Protein AF-A0A9W9ULZ2-F1 (afdb_monomer_lite)

Radius of gyration: 22.16 Å; chains: 1; bounding box: 57×26×54 Å

Structure (mmCIF, N/CA/C/O backbone):
data_AF-A0A9W9ULZ2-F1
#
_entry.id   AF-A0A9W9ULZ2-F1
#
loop_
_atom_site.group_PDB
_atom_site.id
_atom_site.type_symbol
_atom_site.label_atom_id
_atom_site.label_alt_id
_atom_site.label_comp_id
_atom_site.label_asym_id
_atom_sit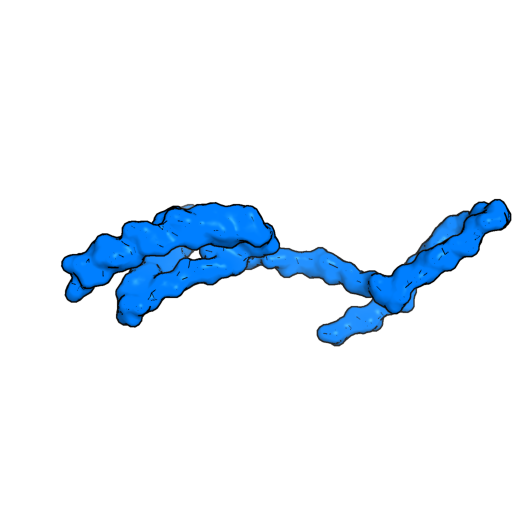e.label_entity_id
_atom_site.label_seq_id
_atom_site.pdbx_PDB_ins_code
_atom_site.Cartn_x
_atom_site.Cartn_y
_atom_site.Cartn_z
_atom_site.occupancy
_atom_site.B_iso_or_equiv
_atom_site.auth_seq_id
_atom_site.auth_comp_id
_atom_site.auth_asym_id
_atom_site.auth_atom_id
_atom_site.pdbx_PDB_model_num
ATOM 1 N N . MET A 1 1 ? 17.034 -16.982 -10.108 1.00 37.31 1 MET A N 1
ATOM 2 C CA . MET A 1 1 ? 18.348 -17.046 -10.782 1.00 37.31 1 MET A CA 1
ATOM 3 C C . MET A 1 1 ? 18.136 -17.557 -12.196 1.00 37.31 1 MET A C 1
ATOM 5 O O . MET A 1 1 ? 17.656 -18.667 -12.349 1.00 37.31 1 MET A O 1
ATOM 9 N N . SER A 1 2 ? 18.437 -16.745 -13.207 1.00 37.28 2 SER A N 1
ATOM 10 C CA . SER A 1 2 ? 18.629 -17.203 -14.587 1.00 37.28 2 SER A CA 1
ATOM 11 C C . SER A 1 2 ? 19.610 -16.240 -15.243 1.00 37.28 2 SER A C 1
ATOM 13 O O . SER A 1 2 ? 19.290 -15.074 -15.463 1.00 37.28 2 SER A O 1
ATOM 15 N N . VAL A 1 3 ? 20.831 -16.713 -15.468 1.00 43.28 3 VAL A N 1
ATOM 16 C CA . VAL A 1 3 ? 21.875 -16.000 -16.204 1.00 43.28 3 VAL A CA 1
ATOM 17 C C . VAL A 1 3 ? 21.588 -16.143 -17.694 1.00 43.28 3 VAL A C 1
ATOM 19 O O . VAL A 1 3 ? 21.568 -17.251 -18.217 1.00 43.28 3 VAL A O 1
ATOM 22 N N . ASN A 1 4 ? 21.354 -15.030 -18.387 1.00 41.75 4 ASN A N 1
ATOM 23 C CA . ASN A 1 4 ? 21.396 -15.000 -19.846 1.00 41.75 4 ASN A CA 1
ATOM 24 C C . ASN A 1 4 ? 22.335 -13.867 -20.265 1.00 41.75 4 ASN A C 1
ATOM 26 O O . ASN A 1 4 ? 21.932 -12.734 -20.524 1.00 41.75 4 ASN A O 1
ATOM 30 N N . ALA A 1 5 ? 23.629 -14.172 -20.212 1.00 53.62 5 ALA A N 1
ATOM 31 C CA . ALA A 1 5 ? 24.694 -13.296 -20.662 1.00 53.62 5 ALA A CA 1
ATOM 32 C C . ALA A 1 5 ? 24.805 -13.412 -22.188 1.00 53.62 5 ALA A C 1
ATOM 34 O O . ALA A 1 5 ? 25.376 -14.375 -22.692 1.00 53.62 5 ALA A O 1
ATOM 35 N N . GLY A 1 6 ? 24.260 -12.458 -22.949 1.00 54.44 6 GLY A N 1
ATOM 36 C CA . GLY A 1 6 ? 24.506 -12.475 -24.391 1.00 54.44 6 GLY A CA 1
ATOM 37 C C . GLY A 1 6 ? 23.664 -11.551 -25.260 1.00 54.44 6 GLY A C 1
ATOM 38 O O . GLY A 1 6 ? 22.757 -12.009 -25.949 1.00 54.44 6 GLY A O 1
ATOM 39 N N . ARG A 1 7 ? 24.063 -10.279 -25.383 1.00 51.69 7 ARG A N 1
ATOM 40 C CA . ARG A 1 7 ? 23.999 -9.587 -26.684 1.00 51.69 7 ARG A CA 1
ATOM 41 C C . ARG A 1 7 ? 25.112 -8.539 -26.795 1.00 51.69 7 ARG A C 1
ATOM 43 O O . ARG A 1 7 ? 25.317 -7.744 -25.888 1.00 51.69 7 ARG A O 1
ATOM 50 N N . ARG A 1 8 ? 25.873 -8.635 -27.892 1.00 56.09 8 ARG A N 1
ATOM 51 C CA . ARG A 1 8 ? 27.191 -8.015 -28.134 1.00 56.09 8 ARG A CA 1
ATOM 52 C C . ARG A 1 8 ? 27.106 -6.490 -28.356 1.00 56.09 8 ARG A C 1
ATOM 54 O O . ARG A 1 8 ? 26.142 -6.051 -28.986 1.00 56.09 8 ARG A O 1
ATOM 61 N N . PRO A 1 9 ? 28.121 -5.695 -27.960 1.00 52.94 9 PRO A N 1
ATOM 62 C CA . PRO A 1 9 ? 28.244 -4.297 -28.371 1.00 52.94 9 PRO A CA 1
ATOM 63 C C . PRO A 1 9 ? 28.574 -4.178 -29.867 1.00 52.94 9 PRO A C 1
ATOM 65 O O . PRO A 1 9 ? 29.341 -4.969 -30.418 1.00 52.94 9 PRO A O 1
ATOM 68 N N . ARG A 1 10 ? 27.982 -3.175 -30.520 1.00 55.97 10 ARG A N 1
ATOM 69 C CA . ARG A 1 10 ? 28.206 -2.799 -31.925 1.00 55.97 10 ARG A CA 1
ATOM 70 C C . ARG A 1 10 ? 29.516 -1.988 -32.021 1.00 55.97 10 ARG A C 1
ATOM 72 O O . ARG A 1 10 ? 29.686 -1.081 -31.222 1.00 55.97 10 ARG A O 1
ATOM 79 N N . SER A 1 11 ? 30.399 -2.373 -32.954 1.00 54.91 11 SER A N 1
ATOM 80 C CA . SER A 1 11 ? 31.711 -1.797 -33.353 1.00 54.91 11 SER A CA 1
ATOM 81 C C . SER A 1 11 ? 32.523 -1.009 -32.305 1.00 54.91 11 SER A C 1
ATOM 83 O O . SER A 1 11 ? 32.155 0.094 -31.911 1.00 54.91 11 SER A O 1
ATOM 85 N N . ALA A 1 12 ? 33.700 -1.529 -31.944 1.00 59.69 12 ALA A N 1
ATOM 86 C CA . ALA A 1 12 ? 34.664 -0.852 -31.078 1.00 59.69 12 ALA A CA 1
ATOM 87 C C . ALA A 1 12 ? 35.230 0.429 -31.725 1.00 59.69 12 ALA A C 1
ATOM 89 O O . ALA A 1 12 ? 35.711 0.395 -32.857 1.00 59.69 12 ALA A O 1
ATOM 90 N N . ILE A 1 13 ? 35.198 1.542 -30.987 1.00 65.69 13 ILE A N 1
ATOM 91 C CA . ILE A 1 13 ? 35.921 2.777 -31.320 1.00 65.69 13 ILE A CA 1
ATOM 92 C C . ILE A 1 13 ? 37.381 2.593 -30.861 1.00 65.69 13 ILE A C 1
ATOM 94 O O . ILE A 1 13 ? 37.590 2.254 -29.691 1.00 65.69 13 ILE A O 1
ATOM 98 N N . PRO A 1 14 ? 38.396 2.795 -31.724 1.00 58.53 14 PRO A N 1
ATOM 99 C CA . PRO A 1 14 ? 39.800 2.671 -31.332 1.00 58.53 14 PRO A CA 1
ATOM 100 C C . PRO A 1 14 ? 40.138 3.592 -30.151 1.00 58.53 14 PRO A C 1
ATOM 102 O O . PRO A 1 14 ? 39.818 4.776 -30.176 1.00 58.53 14 PRO A O 1
ATOM 105 N N . GLY A 1 15 ? 40.776 3.045 -29.114 1.00 65.56 15 GLY A N 1
ATOM 106 C CA . GLY A 1 15 ? 41.149 3.779 -27.896 1.00 65.56 15 GLY A CA 1
ATOM 107 C C . GLY A 1 15 ? 40.129 3.717 -26.751 1.00 65.56 15 GLY A C 1
ATOM 108 O O . GLY A 1 15 ? 40.451 4.130 -25.641 1.00 65.56 15 GLY A O 1
ATOM 109 N N . VAL A 1 16 ? 38.937 3.150 -26.970 1.00 65.75 16 VAL A N 1
ATOM 110 C CA . VAL A 1 16 ? 37.947 2.904 -25.909 1.00 65.75 16 VAL A CA 1
ATOM 111 C C . VAL A 1 16 ? 37.937 1.415 -25.588 1.00 65.75 16 VAL A C 1
ATOM 113 O O . VAL A 1 16 ? 37.462 0.612 -26.388 1.00 65.75 16 VAL A O 1
ATOM 116 N N . ILE A 1 17 ? 38.450 1.033 -24.416 1.00 67.88 17 ILE A N 1
ATOM 117 C CA . ILE A 1 17 ? 38.272 -0.326 -23.892 1.00 67.88 17 ILE A CA 1
ATOM 118 C C . ILE A 1 17 ? 36.808 -0.431 -23.448 1.00 67.88 17 ILE A C 1
ATOM 120 O O . ILE A 1 17 ? 36.426 0.258 -22.498 1.00 67.88 17 ILE A O 1
ATOM 124 N N . PRO A 1 18 ? 35.963 -1.252 -24.100 1.00 66.19 18 PRO A N 1
ATOM 125 C CA . PRO A 1 18 ? 34.600 -1.450 -23.638 1.00 66.19 18 PRO A CA 1
ATOM 126 C C . PRO A 1 18 ? 34.680 -2.093 -22.259 1.00 66.19 18 PRO A C 1
ATOM 128 O O . PRO A 1 18 ? 35.210 -3.193 -22.128 1.00 66.19 18 PRO A O 1
ATOM 131 N N . THR A 1 19 ? 34.196 -1.409 -21.228 1.00 72.81 19 THR A N 1
ATOM 132 C CA . THR A 1 19 ? 34.094 -1.982 -19.885 1.00 72.81 19 THR A CA 1
ATOM 133 C C . THR A 1 19 ? 32.994 -3.043 -19.941 1.00 72.81 19 THR A C 1
ATOM 135 O O . THR A 1 19 ? 31.830 -2.684 -20.135 1.00 72.81 19 THR A O 1
ATOM 138 N N . PRO A 1 20 ? 33.306 -4.350 -19.856 1.00 72.12 20 PRO A N 1
ATOM 139 C CA . PRO A 1 20 ? 32.257 -5.354 -19.892 1.00 72.12 20 PRO A CA 1
ATOM 140 C C . PRO A 1 20 ? 31.410 -5.213 -18.623 1.00 72.12 20 PRO A C 1
ATOM 142 O O . PRO A 1 20 ? 31.944 -5.166 -17.515 1.00 72.12 20 PRO A O 1
ATOM 145 N N . TRP A 1 21 ? 30.083 -5.146 -18.764 1.00 74.25 21 TRP A N 1
ATOM 146 C CA . TRP A 1 21 ? 29.189 -5.262 -17.612 1.00 74.25 21 TRP A CA 1
ATOM 147 C C . TRP A 1 21 ? 29.407 -6.632 -16.964 1.00 74.25 21 TRP A C 1
ATOM 149 O O . TRP A 1 21 ? 29.090 -7.654 -17.568 1.00 74.25 21 TRP A O 1
ATOM 159 N N . ALA A 1 22 ? 29.948 -6.653 -15.741 1.00 79.44 22 ALA A N 1
ATOM 160 C CA . ALA A 1 22 ? 30.231 -7.892 -15.011 1.00 79.44 22 ALA A CA 1
ATOM 161 C C . ALA A 1 22 ? 28.962 -8.731 -14.762 1.00 79.44 22 ALA A C 1
ATOM 163 O O . ALA A 1 22 ? 29.017 -9.957 -14.722 1.00 79.44 22 ALA A O 1
ATOM 164 N N . ALA A 1 23 ? 27.811 -8.068 -14.637 1.00 77.62 23 ALA A N 1
ATOM 165 C CA . ALA A 1 23 ? 26.498 -8.687 -14.617 1.00 77.62 23 ALA A CA 1
ATOM 166 C C . ALA A 1 23 ? 25.443 -7.674 -15.074 1.00 77.62 23 ALA A C 1
ATOM 168 O O . ALA A 1 23 ? 25.504 -6.493 -14.734 1.00 77.62 23 ALA A O 1
ATOM 169 N N . PHE A 1 24 ? 24.452 -8.150 -15.819 1.00 77.56 24 PHE A N 1
ATOM 170 C CA . PHE A 1 24 ? 23.237 -7.409 -16.128 1.00 77.56 24 PHE A CA 1
ATOM 171 C C . PHE A 1 24 ? 22.058 -8.372 -16.022 1.00 77.56 24 PHE A C 1
ATOM 173 O O . PHE A 1 24 ? 22.146 -9.519 -16.463 1.00 77.56 24 PHE A O 1
ATOM 180 N N . ALA A 1 25 ? 20.961 -7.912 -15.435 1.00 80.50 25 ALA A N 1
ATOM 181 C CA . ALA A 1 25 ? 19.727 -8.672 -15.337 1.00 80.50 25 ALA A CA 1
ATOM 182 C C . ALA A 1 25 ? 18.567 -7.807 -15.820 1.00 80.50 25 ALA A C 1
ATOM 184 O O . ALA A 1 25 ? 18.524 -6.602 -15.568 1.00 80.50 25 ALA A O 1
ATOM 185 N N . THR A 1 26 ? 17.611 -8.429 -16.505 1.00 83.19 26 THR A N 1
ATOM 186 C CA . THR A 1 26 ? 16.371 -7.753 -16.872 1.00 83.19 26 THR A CA 1
ATOM 187 C C . THR A 1 26 ? 15.619 -7.374 -15.605 1.00 83.19 26 THR A C 1
ATOM 189 O O . THR A 1 26 ? 15.261 -8.229 -14.796 1.00 83.19 26 THR A O 1
ATOM 192 N N . HIS A 1 27 ? 15.354 -6.081 -15.460 1.00 78.50 27 HIS A N 1
ATOM 193 C CA . HIS A 1 27 ? 14.518 -5.556 -14.401 1.00 78.50 27 HIS A CA 1
ATOM 194 C C . HIS A 1 27 ? 13.055 -5.934 -14.692 1.00 78.50 27 HIS A C 1
ATOM 196 O O . HIS A 1 27 ? 12.360 -5.255 -15.447 1.00 78.50 27 HIS A O 1
ATOM 202 N N . GLY A 1 28 ? 12.622 -7.079 -14.159 1.00 82.19 28 GLY A N 1
ATOM 203 C CA . GLY A 1 28 ? 11.289 -7.636 -14.390 1.00 82.19 28 GLY A CA 1
ATOM 204 C C . GLY A 1 28 ? 10.145 -6.763 -13.849 1.00 82.19 28 GLY A C 1
ATOM 205 O O . GLY A 1 28 ? 10.381 -5.700 -13.264 1.00 82.19 28 GLY A O 1
ATOM 206 N N . PRO A 1 29 ? 8.884 -7.198 -14.040 1.00 81.88 29 PRO A N 1
ATOM 207 C CA . PRO A 1 29 ? 7.716 -6.519 -13.489 1.00 81.88 29 PRO A CA 1
ATOM 208 C C . PRO A 1 29 ? 7.866 -6.290 -11.983 1.00 81.88 29 PRO A C 1
ATOM 210 O O . PRO A 1 29 ? 8.040 -7.235 -11.221 1.00 81.88 29 PRO A O 1
ATOM 213 N N . MET A 1 30 ? 7.807 -5.024 -11.568 1.00 81.06 30 MET A N 1
ATOM 214 C CA . MET A 1 30 ? 8.132 -4.626 -10.196 1.00 81.06 30 MET A CA 1
ATOM 215 C C . MET A 1 30 ? 6.906 -4.410 -9.311 1.00 81.06 30 MET A C 1
ATOM 217 O O . MET A 1 30 ? 7.034 -4.390 -8.095 1.00 81.06 30 MET A O 1
ATOM 221 N N . HIS A 1 31 ? 5.725 -4.210 -9.897 1.00 85.31 31 HIS A N 1
ATOM 222 C CA . HIS A 1 31 ? 4.501 -3.885 -9.167 1.00 85.31 31 HIS A CA 1
ATOM 223 C C . HIS A 1 31 ? 3.432 -4.937 -9.421 1.00 85.31 31 HIS A C 1
ATOM 225 O O . HIS A 1 31 ? 3.251 -5.381 -10.560 1.00 85.31 31 HIS A O 1
ATOM 231 N N . ALA A 1 32 ? 2.702 -5.286 -8.363 1.00 87.69 32 ALA A N 1
ATOM 232 C CA . ALA A 1 32 ? 1.465 -6.033 -8.494 1.00 87.69 32 ALA A CA 1
ATOM 233 C C . ALA A 1 32 ? 0.471 -5.228 -9.344 1.00 87.69 32 ALA A C 1
ATOM 235 O O . ALA A 1 32 ? 0.437 -3.995 -9.296 1.00 87.69 32 ALA A O 1
ATOM 236 N N . ARG A 1 33 ? -0.321 -5.931 -10.152 1.00 89.88 33 ARG A N 1
ATOM 237 C CA . ARG A 1 33 ? -1.365 -5.333 -10.984 1.00 89.88 33 ARG A CA 1
ATOM 238 C C . ARG A 1 33 ? -2.669 -6.075 -10.772 1.00 89.88 33 ARG A C 1
ATOM 240 O O . ARG A 1 33 ? -2.673 -7.286 -10.582 1.00 89.88 33 ARG A O 1
ATOM 247 N N . VAL A 1 34 ? -3.753 -5.324 -10.872 1.00 93.94 34 VAL A N 1
ATOM 248 C CA . VAL A 1 34 ? -5.119 -5.831 -10.952 1.00 93.94 34 VAL A CA 1
ATOM 249 C C . VAL A 1 34 ? -5.773 -5.274 -12.206 1.00 93.94 34 VAL A C 1
ATOM 251 O O . VAL A 1 34 ? -5.356 -4.241 -12.734 1.00 93.94 34 VAL A O 1
ATOM 254 N N . THR A 1 35 ? -6.765 -5.991 -12.713 1.00 97.38 35 THR A N 1
ATOM 255 C CA . THR A 1 35 ? -7.536 -5.586 -13.893 1.00 97.38 35 THR A CA 1
ATOM 256 C C . THR A 1 35 ? -8.433 -4.387 -13.583 1.00 97.38 35 THR A C 1
ATOM 258 O O . THR A 1 35 ? -8.753 -4.115 -12.423 1.00 97.38 35 THR A O 1
ATOM 261 N N . VAL A 1 36 ? -8.876 -3.670 -14.617 1.00 98.19 36 VAL A N 1
ATOM 262 C CA . VAL A 1 36 ? -9.815 -2.546 -14.456 1.00 98.19 36 VAL A CA 1
ATOM 263 C C . VAL A 1 36 ? -11.137 -3.030 -13.857 1.00 98.19 36 VAL A C 1
ATOM 265 O O . VAL A 1 36 ? -11.732 -2.342 -13.029 1.00 98.19 36 VAL A O 1
ATOM 268 N N . GLU A 1 37 ? -11.573 -4.227 -14.234 1.00 98.62 37 GLU A N 1
ATOM 269 C CA . GLU A 1 37 ? -12.782 -4.879 -13.740 1.00 98.62 37 GLU A CA 1
ATOM 270 C C . GLU A 1 37 ? -12.692 -5.117 -12.229 1.00 98.62 37 GLU A C 1
ATOM 272 O O . GLU A 1 37 ? -13.622 -4.781 -11.501 1.00 98.62 37 GLU A O 1
ATOM 277 N N . GLN A 1 38 ? -11.548 -5.604 -11.736 1.00 98.38 38 GLN A N 1
ATOM 278 C CA . GLN A 1 38 ? -11.306 -5.791 -10.300 1.00 98.38 38 GLN A CA 1
ATOM 279 C C . GLN A 1 38 ? -11.268 -4.465 -9.535 1.00 98.38 38 GLN A C 1
ATOM 281 O O . GLN A 1 38 ? -11.816 -4.376 -8.436 1.00 98.38 38 GLN A O 1
ATOM 286 N N . VAL A 1 39 ? -10.664 -3.419 -10.109 1.00 97.81 39 VAL A N 1
ATOM 287 C CA . VAL A 1 39 ? -10.687 -2.081 -9.494 1.00 97.81 39 VAL A CA 1
ATOM 288 C C . VAL A 1 39 ? -12.126 -1.579 -9.369 1.00 97.81 39 VAL A C 1
ATOM 290 O O . VAL A 1 39 ? -12.518 -1.130 -8.294 1.00 97.81 39 VAL A O 1
ATOM 293 N N . LYS A 1 40 ? -12.933 -1.710 -10.431 1.00 98.12 40 LYS A N 1
ATOM 294 C CA . LYS A 1 40 ? -14.361 -1.348 -10.417 1.00 98.12 40 LYS A CA 1
ATOM 295 C C . LYS A 1 40 ? -15.171 -2.191 -9.429 1.00 98.12 40 LYS A C 1
ATOM 297 O O . LYS A 1 40 ? -16.101 -1.670 -8.826 1.00 98.12 40 LYS A O 1
ATOM 302 N N . ALA A 1 41 ? -14.802 -3.457 -9.245 1.00 98.50 41 ALA A N 1
ATOM 303 C CA . ALA A 1 41 ? -15.425 -4.363 -8.283 1.00 98.50 41 ALA A CA 1
ATOM 304 C C . ALA A 1 41 ? -15.024 -4.092 -6.820 1.00 98.50 41 ALA A C 1
ATOM 306 O O . ALA A 1 41 ? -15.548 -4.747 -5.926 1.00 98.50 41 ALA A O 1
ATOM 307 N N . GLY A 1 42 ? -14.134 -3.129 -6.557 1.00 98.19 42 GLY A N 1
ATOM 308 C CA . GLY A 1 42 ? -13.787 -2.717 -5.197 1.00 98.19 42 GLY A CA 1
ATOM 309 C C . GLY A 1 42 ? -12.537 -3.382 -4.615 1.00 98.19 42 GLY A C 1
ATOM 310 O O . GLY A 1 42 ? -12.381 -3.416 -3.396 1.00 98.19 42 GLY A O 1
ATOM 311 N N . PHE A 1 43 ? -11.627 -3.888 -5.456 1.00 97.81 43 PHE A N 1
ATOM 312 C CA . PHE A 1 43 ? -10.425 -4.604 -5.005 1.00 97.81 43 PHE A CA 1
ATOM 313 C C . PHE A 1 43 ? -9.644 -3.876 -3.898 1.00 97.81 43 PHE A C 1
ATOM 315 O O . PHE A 1 43 ? -9.269 -4.488 -2.902 1.00 97.81 43 PHE A O 1
ATOM 322 N N . PHE A 1 44 ? -9.398 -2.568 -4.043 1.00 95.94 44 PHE A N 1
ATOM 323 C CA . PHE A 1 44 ? -8.639 -1.820 -3.039 1.00 95.94 44 PHE A CA 1
ATOM 324 C C . PHE A 1 44 ? -9.430 -1.651 -1.743 1.00 95.94 44 PHE A C 1
ATOM 326 O O . PHE A 1 44 ? -8.855 -1.753 -0.668 1.00 95.94 44 PHE A O 1
ATOM 333 N N . GLN A 1 45 ? -10.741 -1.444 -1.818 1.00 96.81 45 GLN A N 1
ATOM 334 C CA . GLN A 1 45 ? -11.609 -1.353 -0.649 1.00 96.81 45 GLN A CA 1
ATOM 335 C C . GLN A 1 45 ? -11.548 -2.654 0.154 1.00 96.81 45 GLN A C 1
ATOM 337 O O . GLN A 1 45 ? -11.395 -2.606 1.372 1.00 96.81 45 GLN A O 1
ATOM 342 N N . ASP A 1 46 ? -11.595 -3.800 -0.525 1.00 96.69 46 ASP A N 1
ATOM 343 C CA . ASP A 1 46 ? -11.445 -5.105 0.117 1.00 96.69 46 ASP A CA 1
ATOM 344 C C . ASP A 1 46 ? -10.037 -5.321 0.682 1.00 96.69 46 ASP A C 1
ATOM 34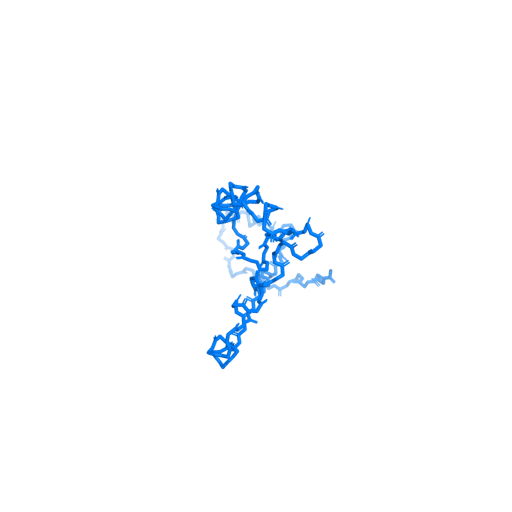6 O O . ASP A 1 46 ? -9.901 -5.776 1.817 1.00 96.69 46 ASP A O 1
ATOM 350 N N . LEU A 1 47 ? -8.991 -4.912 -0.041 1.00 95.38 47 LEU A N 1
ATOM 351 C CA . LEU A 1 47 ? -7.615 -4.941 0.460 1.00 95.38 47 LEU A CA 1
ATOM 352 C C . LEU A 1 47 ? -7.460 -4.107 1.746 1.00 95.38 47 LEU A C 1
ATOM 354 O O . LEU A 1 47 ? -6.840 -4.558 2.709 1.00 95.38 47 LEU A O 1
ATOM 358 N N . TYR A 1 48 ? -8.062 -2.915 1.800 1.00 93.50 48 TYR A N 1
ATOM 359 C CA . TYR A 1 48 ? -8.003 -2.036 2.970 1.00 93.50 48 TYR A CA 1
ATOM 360 C C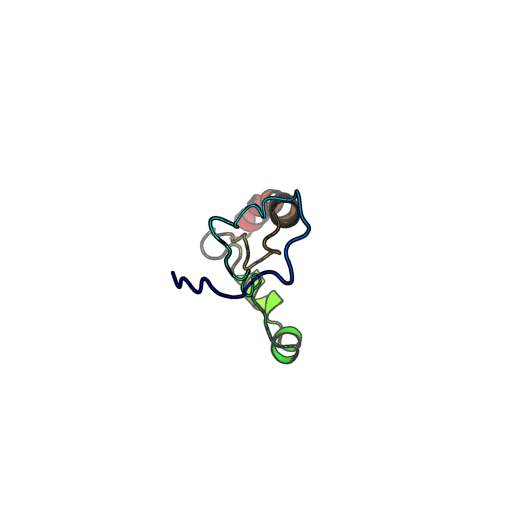 . TYR A 1 48 ? -8.807 -2.567 4.173 1.00 93.50 48 TYR A C 1
ATOM 362 O O . TYR A 1 48 ? -8.479 -2.209 5.305 1.00 93.50 48 TYR A O 1
ATOM 370 N N . LYS A 1 49 ? -9.790 -3.464 3.983 1.00 93.44 49 LYS A N 1
ATOM 371 C CA . LYS A 1 49 ? -10.491 -4.137 5.101 1.00 93.44 49 LYS A CA 1
ATOM 372 C C . LYS A 1 49 ? -9.576 -5.058 5.918 1.00 93.44 49 LYS A C 1
ATOM 374 O O . LYS A 1 49 ? -9.931 -5.418 7.034 1.00 93.44 49 LYS A O 1
ATOM 379 N N . LEU A 1 50 ? -8.406 -5.434 5.392 1.00 93.69 50 LEU A N 1
ATOM 380 C CA . LEU A 1 50 ? -7.427 -6.249 6.121 1.00 93.69 50 LEU A CA 1
ATOM 381 C C . LEU A 1 50 ? -6.730 -5.488 7.254 1.00 93.69 50 LEU A C 1
ATOM 383 O O . LEU A 1 50 ? -6.169 -6.117 8.151 1.00 93.69 50 LEU A O 1
ATOM 387 N N . HIS A 1 51 ? -6.721 -4.154 7.217 1.00 94.06 51 HIS A N 1
ATOM 388 C CA . HIS A 1 51 ? -6.180 -3.369 8.321 1.00 94.06 51 HIS A CA 1
ATOM 389 C C . HIS A 1 51 ? -7.019 -3.563 9.582 1.00 94.06 51 HIS A C 1
ATOM 391 O O . HIS A 1 51 ? -8.234 -3.709 9.508 1.00 94.06 51 HIS A O 1
ATOM 397 N N . SER A 1 52 ? -6.373 -3.513 10.746 1.00 92.44 52 SER A N 1
ATOM 398 C CA . SER A 1 52 ? -6.937 -3.735 12.087 1.00 92.44 52 SER A CA 1
ATOM 399 C C . SER A 1 52 ? -7.492 -5.134 12.364 1.00 92.44 52 SER A C 1
ATOM 401 O O . SER A 1 52 ? -7.683 -5.476 13.531 1.00 92.44 52 SER A O 1
ATOM 403 N N . ALA A 1 53 ? -7.668 -5.985 11.348 1.00 91.88 53 ALA A N 1
ATOM 404 C CA . ALA A 1 53 ? -8.073 -7.368 11.549 1.00 91.88 53 ALA A CA 1
ATOM 405 C C . ALA A 1 53 ? -7.063 -8.068 12.469 1.00 91.88 53 ALA A C 1
ATOM 407 O O . ALA A 1 53 ? -5.883 -8.189 12.137 1.00 91.88 53 ALA A O 1
ATOM 408 N N . ARG A 1 54 ? -7.526 -8.507 13.647 1.00 91.12 54 ARG A N 1
ATOM 409 C CA . ARG A 1 54 ? -6.685 -9.121 14.691 1.00 91.12 54 ARG A CA 1
ATOM 410 C C . ARG A 1 54 ? -5.497 -8.235 15.091 1.00 91.12 54 ARG A C 1
ATOM 412 O O . ARG A 1 54 ? -4.377 -8.727 15.215 1.00 91.12 54 ARG A O 1
ATOM 419 N N . SER A 1 55 ? -5.729 -6.930 15.232 1.00 92.69 55 SER A N 1
ATOM 420 C CA . SER A 1 55 ? -4.693 -5.955 15.601 1.00 92.69 55 SER A CA 1
ATOM 421 C C . SER A 1 55 ? -3.478 -5.997 14.661 1.00 92.69 55 SER A C 1
ATOM 423 O O . SER A 1 55 ? -2.336 -5.939 15.109 1.00 92.69 55 SER A O 1
ATOM 425 N N . THR A 1 56 ? -3.720 -6.151 13.353 1.00 94.12 56 THR A N 1
ATOM 426 C CA . THR A 1 56 ? -2.674 -6.233 12.319 1.00 94.12 56 THR A CA 1
ATOM 427 C C . THR A 1 56 ? -2.847 -5.134 11.271 1.00 94.12 56 THR A C 1
ATOM 429 O O . THR A 1 56 ? -3.956 -4.867 10.812 1.00 94.12 56 THR A O 1
ATOM 432 N N . TRP A 1 57 ? -1.746 -4.507 10.851 1.00 95.81 57 TRP A N 1
ATOM 433 C CA . TRP A 1 57 ? -1.725 -3.513 9.775 1.00 95.81 57 TRP A CA 1
ATOM 434 C C . TRP A 1 57 ? -0.636 -3.859 8.767 1.00 95.81 57 TRP A C 1
ATOM 436 O O . TRP A 1 57 ? 0.435 -4.332 9.137 1.00 95.81 57 TRP A O 1
ATOM 446 N N . TRP A 1 58 ? -0.927 -3.613 7.494 1.00 95.44 58 TRP A N 1
ATOM 447 C CA . TRP A 1 58 ? -0.085 -4.018 6.376 1.00 95.44 58 TRP A CA 1
ATOM 448 C C . TRP A 1 58 ? 0.517 -2.799 5.668 1.00 95.44 58 TRP A C 1
ATOM 450 O O . TRP A 1 58 ? -0.118 -1.753 5.576 1.00 95.44 58 TRP A O 1
ATOM 460 N N . THR A 1 5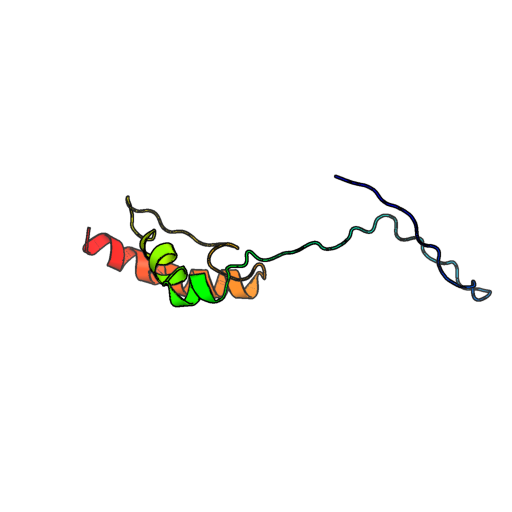9 ? 1.736 -2.934 5.156 1.00 94.50 59 THR A N 1
ATOM 461 C CA . THR A 1 59 ? 2.427 -1.924 4.337 1.00 94.50 59 THR A CA 1
ATOM 462 C C . THR A 1 59 ? 3.238 -2.621 3.233 1.00 94.50 59 THR A C 1
ATOM 464 O O . THR A 1 59 ? 3.113 -3.834 3.038 1.00 94.50 59 THR A O 1
ATOM 467 N N . GLY A 1 60 ? 4.062 -1.885 2.491 1.00 91.56 60 GLY A N 1
ATOM 468 C CA . GLY A 1 60 ? 4.965 -2.418 1.476 1.00 91.56 60 GLY A CA 1
ATOM 469 C C . GLY A 1 60 ? 4.363 -2.453 0.071 1.00 91.56 60 GLY A C 1
ATOM 470 O O . GLY A 1 60 ? 3.330 -1.848 -0.213 1.00 91.56 60 GLY A O 1
ATOM 471 N N . GLY A 1 61 ? 5.016 -3.201 -0.820 1.00 90.50 61 GLY A N 1
ATOM 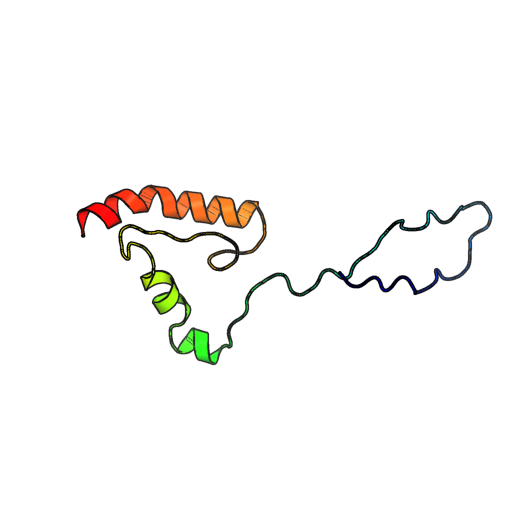472 C CA . GLY A 1 61 ? 4.733 -3.238 -2.262 1.00 90.50 61 GLY A CA 1
ATOM 473 C C . GLY A 1 61 ? 3.336 -3.694 -2.694 1.00 90.50 61 GLY A C 1
ATOM 474 O O . GLY A 1 61 ? 2.990 -3.559 -3.866 1.00 90.50 61 GLY A O 1
ATOM 475 N N . ALA A 1 62 ? 2.549 -4.260 -1.775 1.00 90.62 62 ALA A N 1
ATOM 476 C CA . ALA A 1 62 ? 1.150 -4.616 -2.011 1.00 90.62 62 ALA A CA 1
ATOM 477 C C . ALA A 1 62 ? 0.186 -3.439 -1.764 1.00 90.62 62 ALA A C 1
ATOM 479 O O . ALA A 1 62 ? -0.896 -3.414 -2.345 1.00 90.62 62 ALA A O 1
ATOM 480 N N . PHE A 1 63 ? 0.581 -2.468 -0.934 1.00 93.06 63 PHE A N 1
ATOM 481 C CA . PHE A 1 63 ? -0.237 -1.318 -0.521 1.00 93.06 63 PHE A CA 1
ATOM 482 C C . PHE A 1 63 ? 0.276 0.014 -1.088 1.00 93.06 63 PHE A C 1
ATOM 484 O O . PHE A 1 63 ? -0.479 0.980 -1.183 1.00 93.06 63 PHE A O 1
ATOM 491 N N . ALA A 1 64 ? 1.543 0.065 -1.500 1.00 92.12 64 ALA A N 1
ATOM 492 C CA . ALA A 1 64 ? 2.180 1.227 -2.102 1.00 92.12 64 ALA A CA 1
ATOM 493 C C . ALA A 1 64 ? 3.162 0.813 -3.210 1.00 92.12 64 ALA A C 1
ATOM 495 O O . ALA A 1 64 ? 3.512 -0.357 -3.370 1.00 92.12 64 ALA A O 1
ATOM 496 N N . ALA A 1 65 ? 3.612 1.784 -4.007 1.00 89.38 65 ALA A N 1
ATOM 497 C CA . ALA A 1 65 ? 4.628 1.528 -5.023 1.00 89.38 65 ALA A CA 1
ATOM 498 C C . ALA A 1 65 ? 5.969 1.138 -4.372 1.00 89.38 65 ALA A C 1
ATOM 500 O O . ALA A 1 65 ? 6.346 1.692 -3.344 1.00 89.38 65 ALA A O 1
ATOM 501 N N . ASN A 1 66 ? 6.722 0.241 -5.022 1.00 87.31 66 ASN A N 1
ATOM 502 C CA . ASN A 1 66 ? 8.050 -0.245 -4.601 1.00 87.31 66 ASN A CA 1
ATOM 503 C C . ASN A 1 66 ? 9.175 0.796 -4.763 1.00 87.31 66 ASN A C 1
ATOM 505 O O . ASN A 1 66 ? 10.276 0.484 -5.207 1.00 87.31 66 ASN A O 1
ATOM 509 N N . PHE A 1 67 ? 8.892 2.047 -4.415 1.00 90.25 67 PHE A N 1
ATOM 510 C CA . PHE A 1 67 ? 9.860 3.129 -4.354 1.00 90.25 67 PHE A CA 1
ATOM 511 C C . PHE A 1 67 ? 9.931 3.614 -2.917 1.00 90.25 67 PHE A C 1
ATOM 513 O O . PHE A 1 67 ? 8.899 3.902 -2.314 1.00 90.25 67 PHE A O 1
ATOM 520 N N . GLN A 1 68 ? 11.144 3.745 -2.383 1.00 93.06 68 GLN A N 1
ATOM 521 C CA . GLN A 1 68 ? 11.365 4.073 -0.974 1.00 93.06 68 GLN A CA 1
ATOM 522 C C . GLN A 1 68 ? 10.578 5.314 -0.526 1.00 93.06 68 GLN A C 1
ATOM 524 O O . GLN A 1 68 ? 9.917 5.280 0.504 1.00 93.06 68 GLN A O 1
ATOM 529 N N . THR A 1 69 ? 10.558 6.378 -1.330 1.00 95.50 69 THR A N 1
ATOM 530 C CA . THR A 1 69 ? 9.785 7.594 -1.030 1.00 95.50 69 THR A CA 1
ATOM 531 C C . THR A 1 69 ? 8.278 7.340 -0.926 1.00 95.50 69 THR A C 1
ATOM 533 O O . THR A 1 69 ? 7.608 7.956 -0.104 1.00 95.50 69 THR A O 1
ATOM 536 N N . GLN A 1 70 ? 7.727 6.441 -1.747 1.00 94.62 70 GLN A N 1
ATOM 537 C CA . GLN A 1 70 ? 6.296 6.120 -1.724 1.00 94.62 70 GLN A CA 1
ATOM 538 C C . GLN A 1 70 ? 5.937 5.234 -0.532 1.00 94.62 70 GLN A C 1
ATOM 540 O O . GLN A 1 70 ? 4.886 5.439 0.070 1.00 94.62 70 GLN A O 1
ATOM 545 N N . LEU A 1 71 ? 6.819 4.298 -0.168 1.00 94.12 71 LEU A N 1
ATOM 546 C CA . LEU A 1 71 ? 6.657 3.473 1.029 1.00 94.12 71 LEU A CA 1
ATOM 547 C C . LEU A 1 71 ? 6.642 4.342 2.292 1.00 94.12 71 LEU A C 1
ATOM 549 O O . LEU A 1 71 ? 5.681 4.284 3.051 1.00 94.12 71 LEU A O 1
ATOM 553 N N . TRP A 1 72 ? 7.627 5.232 2.454 1.00 95.88 72 TRP A N 1
ATOM 554 C CA . TRP A 1 72 ? 7.676 6.131 3.613 1.00 95.88 72 TRP A CA 1
ATOM 555 C C . TRP A 1 72 ? 6.460 7.046 3.696 1.00 95.88 72 TRP A C 1
ATOM 557 O O . TRP A 1 72 ? 5.847 7.157 4.752 1.00 95.88 72 TRP A O 1
ATOM 567 N N . LYS A 1 73 ? 6.039 7.627 2.567 1.00 97.12 73 LYS A N 1
ATOM 568 C CA . LYS A 1 73 ? 4.827 8.451 2.518 1.00 97.12 73 LYS A CA 1
ATOM 569 C C . LYS A 1 73 ? 3.574 7.672 2.940 1.00 97.12 73 LYS A C 1
ATOM 571 O O . LYS A 1 73 ? 2.676 8.235 3.565 1.00 97.12 73 LYS A O 1
ATOM 576 N N . PHE A 1 74 ? 3.476 6.395 2.569 1.00 96.00 74 PHE A N 1
ATOM 577 C CA . PHE A 1 74 ? 2.367 5.541 2.988 1.00 96.00 74 PHE A CA 1
ATOM 578 C C . PHE A 1 74 ? 2.412 5.275 4.497 1.00 96.00 74 PHE A C 1
ATOM 580 O O . PHE A 1 74 ? 1.397 5.455 5.176 1.00 96.00 74 PHE A O 1
ATOM 587 N N . ASP A 1 75 ? 3.583 4.921 5.025 1.00 96.00 75 ASP A N 1
ATOM 588 C CA . ASP A 1 75 ? 3.787 4.631 6.447 1.00 96.00 75 ASP A CA 1
ATOM 589 C C . ASP A 1 75 ? 3.491 5.850 7.330 1.00 96.00 75 ASP A C 1
ATOM 591 O O . ASP A 1 75 ? 2.758 5.737 8.317 1.00 96.00 75 ASP A O 1
ATOM 595 N N . GLU A 1 76 ? 3.957 7.035 6.928 1.00 97.25 76 GLU A N 1
ATOM 596 C CA . GLU A 1 76 ? 3.658 8.317 7.582 1.00 97.25 76 GLU A CA 1
ATOM 597 C C . GLU A 1 76 ? 2.148 8.597 7.656 1.00 97.25 76 GLU A C 1
ATOM 599 O O . GLU A 1 76 ? 1.660 9.187 8.622 1.00 97.25 76 GLU A O 1
ATOM 604 N N . GLY A 1 77 ? 1.383 8.143 6.660 1.00 95.31 77 GLY A N 1
ATOM 605 C CA . GLY A 1 77 ? -0.074 8.252 6.649 1.00 95.31 77 GLY A CA 1
ATOM 606 C C . GLY A 1 77 ? -0.801 7.166 7.450 1.00 95.31 77 GLY A C 1
ATOM 607 O O . GLY A 1 77 ? -1.934 7.398 7.890 1.00 95.31 77 GLY A O 1
ATOM 608 N N . LEU A 1 78 ? -0.198 5.984 7.615 1.00 95.19 78 LEU A N 1
ATOM 609 C CA . LEU A 1 78 ? -0.799 4.827 8.285 1.00 95.19 78 LEU A CA 1
ATOM 610 C C . LEU A 1 78 ? -0.557 4.844 9.798 1.00 95.19 78 LEU A C 1
ATOM 612 O O . LEU A 1 78 ? -1.511 4.678 10.561 1.00 95.19 78 LEU A O 1
ATOM 616 N N . ILE A 1 79 ? 0.684 5.066 10.239 1.00 95.75 79 ILE A N 1
ATOM 617 C CA . ILE A 1 79 ? 1.096 4.940 11.648 1.00 95.75 79 ILE A CA 1
ATOM 618 C C . ILE A 1 79 ? 0.219 5.782 12.595 1.00 95.75 79 ILE A C 1
ATOM 620 O O . ILE A 1 79 ? -0.292 5.226 13.571 1.00 95.75 79 ILE A O 1
ATOM 624 N N . PRO A 1 80 ? -0.082 7.068 12.312 1.00 95.75 80 PRO A N 1
ATOM 625 C CA . PRO A 1 80 ? -0.925 7.878 13.197 1.00 95.75 80 PRO A CA 1
ATOM 626 C C . PRO A 1 80 ? -2.383 7.398 13.303 1.00 95.75 80 PRO A C 1
ATOM 628 O O . PRO A 1 80 ? -3.114 7.827 14.198 1.00 95.75 80 PRO A O 1
ATOM 631 N N . LYS A 1 81 ? -2.844 6.537 12.386 1.00 92.88 81 LYS A N 1
ATOM 632 C CA . LYS A 1 81 ? -4.215 6.000 12.377 1.00 92.88 81 LYS A CA 1
ATOM 633 C C . LYS A 1 81 ? -4.352 4.728 13.213 1.00 92.88 81 LYS A C 1
ATOM 635 O O . LYS A 1 81 ? -5.455 4.449 13.677 1.00 92.88 81 LYS A O 1
ATOM 640 N N . ILE A 1 82 ? -3.259 3.998 13.446 1.00 94.88 82 ILE A N 1
ATOM 641 C CA . ILE A 1 82 ? -3.260 2.721 14.178 1.00 94.88 82 ILE A CA 1
ATOM 642 C C . ILE A 1 82 ? -3.927 2.845 15.564 1.00 94.88 82 ILE A C 1
ATOM 644 O O . ILE A 1 82 ? -4.847 2.067 15.834 1.00 94.88 82 ILE A O 1
ATOM 648 N N . PRO A 1 83 ? -3.597 3.843 16.414 1.00 92.69 83 PRO A N 1
ATOM 649 C CA . PRO A 1 83 ? -4.236 3.974 17.727 1.00 92.69 83 PRO A CA 1
ATOM 650 C C . PRO A 1 83 ? -5.754 4.170 17.649 1.00 92.69 83 PRO A C 1
ATOM 652 O O . PRO A 1 83 ? -6.491 3.621 18.461 1.00 92.69 83 PRO A O 1
ATOM 655 N N . LYS A 1 84 ? -6.241 4.904 16.641 1.00 88.38 84 LYS A N 1
ATOM 656 C CA . LYS A 1 84 ? -7.681 5.132 16.442 1.00 88.38 84 LYS A CA 1
ATOM 657 C C . LYS A 1 84 ? -8.401 3.840 16.071 1.00 88.38 84 LYS A C 1
ATOM 659 O O . LYS A 1 84 ? -9.505 3.599 16.537 1.00 88.38 84 LYS A O 1
ATOM 664 N N . THR A 1 85 ? -7.763 3.000 15.256 1.00 85.44 85 THR A N 1
ATOM 665 C CA . THR A 1 85 ? -8.336 1.703 14.870 1.00 85.44 85 THR A CA 1
ATOM 666 C C . THR A 1 85 ? -8.340 0.684 16.010 1.00 85.44 85 THR A C 1
ATOM 668 O O . THR A 1 85 ? -9.168 -0.213 15.998 1.00 85.44 85 THR A O 1
ATOM 671 N N . LEU A 1 86 ? -7.464 0.840 17.009 1.00 83.94 86 LEU A N 1
ATOM 672 C CA . LEU A 1 86 ? -7.452 0.004 18.214 1.00 83.94 86 LEU A CA 1
ATOM 673 C C . LEU A 1 86 ? -8.584 0.340 19.191 1.00 83.94 86 LEU A C 1
ATOM 675 O O . LEU A 1 86 ? -9.070 -0.549 19.871 1.00 83.94 86 LEU A O 1
ATOM 679 N N . GLN A 1 87 ? -9.000 1.606 19.267 1.00 75.19 87 GLN A N 1
ATOM 680 C CA . GLN A 1 87 ? -10.066 2.054 20.175 1.00 75.19 87 GLN A CA 1
ATOM 681 C C . GLN A 1 87 ? -11.474 1.628 19.727 1.00 75.19 87 GLN A C 1
ATOM 683 O O . GLN A 1 87 ? -12.415 1.751 20.503 1.00 75.19 87 GLN A O 1
ATOM 688 N N . GLY A 1 88 ? -11.626 1.188 18.473 1.00 66.06 88 GLY A N 1
ATOM 689 C CA . GLY A 1 88 ? -12.893 0.713 17.906 1.00 66.06 88 GLY A CA 1
ATOM 690 C C . GLY A 1 88 ? -13.024 -0.811 17.805 1.00 66.06 88 GLY A C 1
ATOM 691 O O . GLY A 1 88 ? -14.017 -1.269 17.243 1.00 66.06 88 GLY A O 1
ATOM 692 N N . LEU A 1 89 ? -12.028 -1.568 18.285 1.00 57.75 89 LEU A N 1
ATOM 693 C CA . LEU A 1 89 ? -12.079 -3.025 18.478 1.00 57.75 89 LEU A CA 1
ATOM 694 C C . LEU A 1 89 ? -12.610 -3.345 19.879 1.00 57.75 89 LEU A C 1
ATOM 696 O O . LEU A 1 89 ? -13.332 -4.359 19.994 1.00 57.75 89 LEU A O 1
#

Secondary structure (DSSP, 8-state):
-------PPS-PPTT------S--------S----HHHHHTTHHHHHHTTTTGGG----STTTS-SSHHHHHHHHHHHGGGHHHHHTT-

pLDDT: mean 82.93, std 16.56, range [37.28, 98.62]

Organism: Pen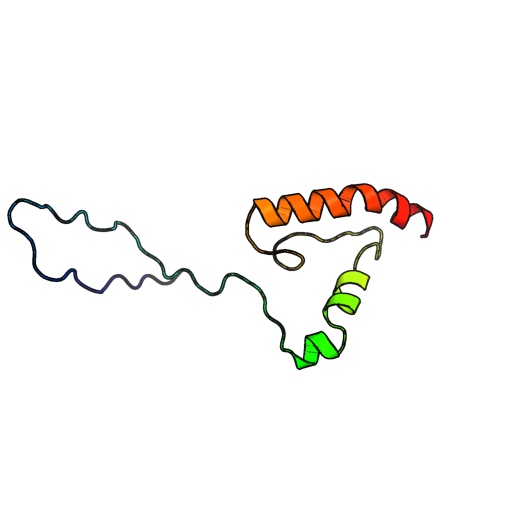icillium brevicompactum (NCBI:txid5074)

Sequence (89 aa):
MSVNAGRRPRSAIPGVIPTPWAAFATHGPMHARVTVEQVKAGFFQDLYKLHSARSTWWTGGAFAANFQTQLWKFDEGLIPKIPKTLQGL

InterPro domains:
  IPR036188 FAD/NAD(P)-binding domain superfamily [G3DSA:3.50.50.60] (31-79)

Foldseek 3Di:
DDDDPDDDDDDDDPPDDPPDDPDDDPPDDQADDDDPVCVVVCVVVVVCVPPCPVLDDDFARPNFPNDPVGRVVVCVVVVVCSVVSVVVD